Protein AF-A0A820YPQ4-F1 (afdb_monomer_lite)

InterPro domains:
  IPR012110 Pyruvate decarboxylase/indolepyruvate decarboxylase-like [PTHR43452] (1-92)
  IPR029061 Thiamin diphosphate-binding fold [SSF52518] (1-96)

Radius of gyration: 16.55 Å; chains: 1; bounding box: 46×19×48 Å

Foldseek 3Di:
DQVQQVVLAQAEAEAEFAAPVCLVVLHQDPPDPSRSHRCVVQVVCVVQFQEEDEDDLPCNQVRVLVQNQRSQARSGYYYYYYYPVCPPDDDDDDPVPDDPRPNDHDPPDPPDD

Secondary structure (DSSP, 8-state):
-HHHHHTT---EEEEEE--HHHHHTT---TTS-SSS-S-HHHHHHHTT-SEEEE--TTTHHHHHHHHHHHHHHTT--EEEEEETTTTT------TTT-PPP---PPPPPS---

Organism: NCBI:txid392032

pLDDT: mean 88.17, std 11.83, range [43.22, 98.69]

Sequence (113 aa):
IAGSYAEMVSVVHIVGTLPTASQASGAILHHTLGNGDFLVFANMYKEVTIAHTNLTKTNAIEEIDRVLNECLNKSRPAYIGLAVDLSDHEINVDPLSIEPLKRSLVRNPRDVH

Structure (mmCIF, N/CA/C/O backbone):
data_AF-A0A820YPQ4-F1
#
_entry.id   AF-A0A820YPQ4-F1
#
loop_
_atom_site.group_PDB
_atom_site.id
_atom_site.type_symbol
_atom_site.label_atom_id
_atom_site.label_alt_id
_atom_site.label_comp_id
_atom_site.label_asym_id
_atom_site.label_entity_id
_atom_site.label_seq_id
_atom_site.pdbx_PDB_ins_code
_atom_site.Cartn_x
_atom_site.Cartn_y
_atom_site.Cartn_z
_atom_site.occupancy
_atom_site.B_iso_or_equiv
_atom_site.auth_seq_id
_atom_site.auth_comp_id
_atom_site.auth_asym_id
_atom_site.auth_atom_id
_atom_site.pdbx_PDB_model_num
ATOM 1 N N . ILE A 1 1 ? -13.250 -5.953 0.047 1.00 97.62 1 ILE A N 1
ATOM 2 C CA . ILE A 1 1 ? -12.839 -4.560 0.352 1.00 97.62 1 ILE A CA 1
ATOM 3 C C . ILE A 1 1 ? -14.035 -3.638 0.504 1.00 97.62 1 ILE A C 1
ATOM 5 O O . ILE A 1 1 ? -14.231 -3.193 1.617 1.00 97.62 1 ILE A O 1
ATOM 9 N N . ALA A 1 2 ? -14.887 -3.433 -0.508 1.00 97.25 2 ALA A N 1
ATOM 10 C CA . ALA A 1 2 ? -16.090 -2.600 -0.348 1.00 97.25 2 ALA A CA 1
ATOM 11 C C . ALA A 1 2 ? -16.987 -3.019 0.839 1.00 97.25 2 ALA A C 1
ATOM 13 O O . ALA A 1 2 ? -17.381 -2.175 1.632 1.00 97.25 2 ALA A O 1
ATOM 14 N N . GLY A 1 3 ? -17.225 -4.324 1.033 1.00 97.94 3 GLY A N 1
ATOM 15 C CA . GLY A 1 3 ? -17.941 -4.821 2.220 1.00 97.94 3 GLY A CA 1
ATOM 16 C C . GLY A 1 3 ? -17.225 -4.498 3.538 1.00 97.94 3 GLY A C 1
ATOM 17 O O . GLY A 1 3 ? -17.844 -4.007 4.469 1.00 97.94 3 GLY A O 1
ATOM 18 N N . SER A 1 4 ? -15.900 -4.672 3.597 1.00 97.31 4 SER A N 1
ATOM 19 C CA . SER A 1 4 ? -15.085 -4.260 4.753 1.00 97.31 4 SER A CA 1
ATOM 20 C C . SER A 1 4 ? -15.165 -2.753 5.002 1.00 97.31 4 SER A C 1
ATOM 22 O O . SER A 1 4 ? -15.175 -2.317 6.148 1.00 97.31 4 SER A O 1
ATOM 24 N N . TYR A 1 5 ? -15.248 -1.957 3.932 1.00 96.94 5 TYR A N 1
ATOM 25 C CA . TYR A 1 5 ? -15.473 -0.526 4.031 1.00 96.94 5 TYR A CA 1
ATOM 26 C C . TYR A 1 5 ? -16.847 -0.242 4.618 1.00 96.94 5 TYR A C 1
ATOM 28 O O . TYR A 1 5 ? -16.904 0.556 5.533 1.00 96.94 5 TYR A O 1
ATOM 36 N N . ALA A 1 6 ? -17.923 -0.897 4.179 1.00 96.25 6 ALA A N 1
ATOM 37 C CA . ALA A 1 6 ? -19.263 -0.702 4.740 1.00 96.25 6 ALA A CA 1
ATOM 38 C C . ALA A 1 6 ? -19.343 -1.087 6.232 1.00 96.25 6 ALA A C 1
ATOM 40 O O . ALA A 1 6 ? -19.830 -0.305 7.044 1.00 96.25 6 ALA A O 1
ATOM 41 N N . GLU A 1 7 ? -18.764 -2.231 6.597 1.00 96.94 7 GLU A N 1
ATOM 42 C CA . GLU A 1 7 ? -18.881 -2.848 7.928 1.00 96.94 7 GLU A CA 1
ATOM 43 C C . GLU A 1 7 ? -17.828 -2.382 8.945 1.00 96.94 7 GLU A C 1
ATOM 45 O O . GLU A 1 7 ? -17.699 -2.964 10.017 1.00 96.94 7 GLU A O 1
ATOM 50 N N . MET A 1 8 ? -17.049 -1.344 8.624 1.00 95.38 8 MET A N 1
ATOM 51 C CA . MET A 1 8 ? -15.978 -0.839 9.496 1.00 95.38 8 MET A CA 1
ATOM 52 C C . MET A 1 8 ? -14.953 -1.919 9.895 1.00 95.38 8 MET A C 1
ATOM 54 O O . MET A 1 8 ? -14.548 -2.030 11.052 1.00 95.38 8 MET A O 1
ATOM 58 N N . VAL A 1 9 ? -14.515 -2.733 8.934 1.00 96.38 9 VAL A N 1
ATOM 59 C CA . VAL A 1 9 ? -13.540 -3.806 9.176 1.00 96.38 9 VAL A CA 1
ATOM 60 C C . VAL A 1 9 ? -12.169 -3.384 8.647 1.00 96.38 9 VAL A C 1
ATOM 62 O O . VAL A 1 9 ? -12.000 -3.138 7.449 1.00 96.38 9 VAL A O 1
ATOM 65 N N . SER A 1 10 ? -11.166 -3.355 9.530 1.00 96.12 10 SER A N 1
ATOM 66 C CA . SER A 1 10 ? -9.763 -3.127 9.163 1.00 96.12 10 SER A CA 1
ATOM 67 C C . SER A 1 10 ? -9.219 -4.294 8.336 1.00 96.12 10 SER A C 1
ATOM 69 O O . SER A 1 10 ? -8.977 -5.383 8.854 1.00 96.12 10 SER A O 1
ATOM 71 N N . VAL A 1 11 ? -9.006 -4.060 7.041 1.00 97.88 11 VAL A N 1
ATOM 72 C CA . VAL A 1 11 ? -8.385 -5.012 6.108 1.00 97.88 11 VAL A CA 1
ATOM 73 C C . VAL A 1 11 ? -7.335 -4.279 5.290 1.00 97.88 11 VAL A C 1
ATOM 75 O O . VAL A 1 11 ? -7.659 -3.320 4.597 1.00 97.88 11 VAL A O 1
ATOM 78 N N . VAL A 1 12 ? -6.091 -4.749 5.317 1.00 98.06 12 VAL A N 1
ATOM 79 C CA . VAL A 1 12 ? -5.029 -4.223 4.450 1.00 98.06 12 VAL A CA 1
ATOM 80 C C . VAL A 1 12 ? -4.938 -5.109 3.212 1.00 98.06 12 VAL A C 1
ATOM 82 O O . VAL A 1 12 ? -4.587 -6.283 3.309 1.00 98.06 12 VAL A O 1
ATOM 85 N N . HIS A 1 13 ? -5.288 -4.565 2.050 1.00 98.25 13 HIS A N 1
ATOM 86 C CA . HIS A 1 13 ? -5.172 -5.247 0.766 1.00 98.25 13 HIS A CA 1
ATOM 87 C C . HIS A 1 13 ? -3.806 -4.936 0.151 1.00 98.25 13 HIS A C 1
ATOM 89 O O . HIS A 1 13 ? -3.580 -3.822 -0.319 1.00 98.25 13 HIS A O 1
ATOM 95 N N . ILE A 1 14 ? -2.911 -5.922 0.137 1.00 97.81 14 ILE A N 1
ATOM 96 C CA . ILE A 1 14 ? -1.591 -5.808 -0.491 1.00 97.81 14 ILE A CA 1
ATOM 97 C C . ILE A 1 14 ? -1.657 -6.451 -1.876 1.00 97.81 14 ILE A C 1
ATOM 99 O O . ILE A 1 14 ? -2.027 -7.618 -1.998 1.00 97.81 14 ILE A O 1
ATOM 103 N N . VAL A 1 15 ? -1.319 -5.690 -2.914 1.00 96.44 15 VAL A N 1
ATOM 104 C CA . VAL A 1 15 ? -1.344 -6.141 -4.310 1.00 96.44 15 VAL A CA 1
ATOM 105 C C . VAL A 1 15 ? 0.063 -6.090 -4.885 1.00 96.44 15 VAL A C 1
ATOM 107 O O . VAL A 1 15 ? 0.681 -5.027 -4.935 1.00 96.44 15 VAL A O 1
ATOM 110 N N . GLY A 1 16 ? 0.555 -7.236 -5.355 1.00 95.06 16 GLY A N 1
ATOM 111 C CA . GLY A 1 16 ? 1.758 -7.290 -6.182 1.00 95.06 16 GLY A CA 1
ATOM 112 C C . GLY A 1 16 ? 1.507 -6.617 -7.533 1.00 95.06 16 GLY A C 1
ATOM 113 O O . GLY A 1 16 ? 0.515 -6.915 -8.198 1.00 95.06 16 GLY A O 1
ATOM 114 N N . THR A 1 17 ? 2.389 -5.710 -7.942 1.00 93.56 17 THR A N 1
ATOM 115 C CA . THR A 1 17 ? 2.299 -4.977 -9.212 1.00 93.56 17 THR A CA 1
ATOM 116 C C . THR A 1 17 ? 3.510 -5.260 -10.102 1.00 93.56 17 THR A C 1
ATOM 118 O O . THR A 1 17 ? 4.520 -5.818 -9.666 1.00 93.56 17 THR A O 1
ATOM 121 N N . LEU A 1 18 ? 3.386 -4.909 -11.382 1.00 91.31 18 LEU A N 1
ATOM 122 C CA . LEU A 1 18 ? 4.419 -5.130 -12.400 1.00 91.31 18 LEU A CA 1
ATOM 123 C C . LEU A 1 18 ? 5.708 -4.349 -12.074 1.00 91.31 18 LEU A C 1
ATOM 125 O O . LEU A 1 18 ? 5.634 -3.364 -11.341 1.00 91.31 18 LEU A O 1
ATOM 129 N N . PRO A 1 19 ? 6.883 -4.736 -12.608 1.00 92.62 19 PRO A N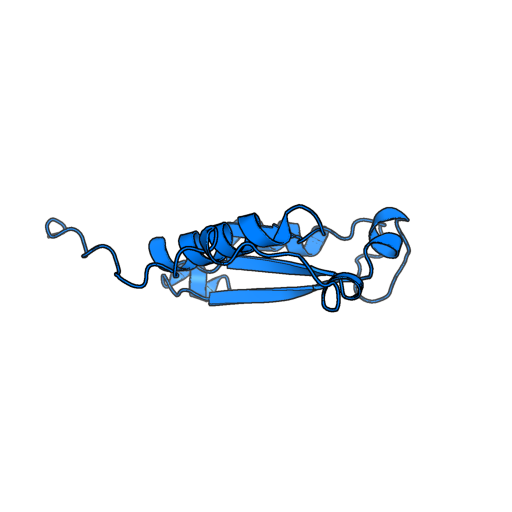 1
ATOM 130 C CA . PRO A 1 19 ? 8.139 -4.057 -12.294 1.00 92.62 19 PRO A CA 1
ATOM 131 C C . PRO A 1 19 ? 8.084 -2.550 -12.568 1.00 92.62 19 PRO A C 1
ATOM 133 O O . PRO A 1 19 ? 7.534 -2.135 -13.593 1.00 92.62 19 PRO A O 1
ATOM 136 N N . THR A 1 20 ? 8.703 -1.728 -11.716 1.00 92.19 20 THR A N 1
ATOM 137 C CA . THR A 1 20 ? 8.664 -0.256 -11.841 1.00 92.19 20 THR A CA 1
ATOM 138 C C . THR A 1 20 ? 9.086 0.243 -13.229 1.00 92.19 20 THR A C 1
ATOM 140 O O . THR A 1 20 ? 8.439 1.123 -13.796 1.00 92.19 20 THR A O 1
ATOM 143 N N . ALA A 1 21 ? 10.101 -0.376 -13.840 1.00 91.25 21 ALA A N 1
ATOM 144 C CA . ALA A 1 21 ? 10.557 -0.049 -15.195 1.00 91.25 21 ALA A CA 1
ATOM 145 C C . ALA A 1 21 ? 9.507 -0.348 -16.287 1.00 91.25 21 ALA A C 1
ATOM 147 O O . ALA A 1 21 ? 9.394 0.384 -17.272 1.00 91.25 21 ALA A O 1
ATOM 148 N N . SER A 1 22 ? 8.709 -1.407 -16.113 1.00 89.69 22 SER A N 1
ATOM 149 C CA . SER A 1 22 ? 7.611 -1.740 -17.032 1.00 89.69 22 SER A CA 1
ATOM 150 C C . SER A 1 22 ? 6.459 -0.745 -16.913 1.00 89.69 22 SER A C 1
ATOM 152 O O . SER A 1 22 ? 5.903 -0.328 -17.926 1.00 89.69 22 SER A O 1
ATOM 154 N N . GLN A 1 23 ? 6.149 -0.320 -15.684 1.00 90.50 23 GLN A N 1
ATOM 155 C CA . GLN A 1 23 ? 5.146 0.716 -15.441 1.00 90.50 23 GLN A CA 1
ATOM 156 C C . GLN A 1 23 ? 5.568 2.052 -16.068 1.00 90.50 23 GLN A C 1
ATOM 158 O O . GLN A 1 23 ? 4.796 2.674 -16.792 1.00 90.50 23 GLN A O 1
ATOM 163 N N . ALA A 1 24 ? 6.825 2.458 -15.854 1.00 88.56 24 ALA A N 1
ATOM 164 C CA . ALA A 1 24 ? 7.377 3.711 -16.370 1.00 88.56 24 ALA A CA 1
ATOM 165 C C . ALA A 1 24 ? 7.441 3.769 -17.906 1.00 88.56 24 ALA A C 1
ATOM 167 O O . ALA A 1 24 ? 7.337 4.847 -18.485 1.00 88.56 24 ALA A O 1
ATOM 168 N N . SER A 1 25 ? 7.612 2.621 -18.566 1.00 89.38 25 SER A N 1
ATOM 169 C CA . SER A 1 25 ? 7.686 2.526 -20.029 1.00 89.38 25 SER A CA 1
ATOM 170 C C . SER A 1 25 ? 6.327 2.383 -20.719 1.00 89.38 25 SER A C 1
ATOM 172 O O . SER A 1 25 ? 6.284 2.360 -21.948 1.00 89.38 25 SER A O 1
ATOM 174 N N . GLY A 1 26 ? 5.217 2.293 -19.976 1.00 83.62 26 GLY A N 1
ATOM 175 C CA . GLY A 1 26 ? 3.896 2.135 -20.590 1.00 83.62 26 GLY A CA 1
ATOM 176 C C . GLY A 1 26 ? 3.697 0.768 -21.261 1.00 83.62 26 GLY A C 1
ATOM 177 O O . GLY A 1 26 ? 2.897 0.658 -22.189 1.00 83.62 26 GLY A O 1
ATOM 178 N N . ALA A 1 27 ? 4.458 -0.259 -20.859 1.00 82.38 27 ALA A N 1
ATOM 179 C CA . ALA A 1 27 ? 4.507 -1.534 -21.570 1.00 82.38 27 ALA A CA 1
ATOM 180 C C . ALA A 1 27 ? 3.131 -2.225 -21.644 1.00 82.38 27 ALA A C 1
ATOM 182 O O . ALA A 1 27 ? 2.403 -2.326 -20.658 1.00 82.38 27 ALA A O 1
ATOM 183 N N . ILE A 1 28 ? 2.780 -2.769 -22.810 1.00 83.75 28 ILE A N 1
ATOM 184 C CA . ILE A 1 28 ? 1.552 -3.558 -22.960 1.00 83.75 28 ILE A CA 1
ATOM 185 C C . ILE A 1 28 ? 1.808 -4.946 -22.374 1.00 83.75 28 ILE A C 1
ATOM 187 O O . ILE A 1 28 ? 2.500 -5.768 -22.976 1.00 83.75 28 ILE A O 1
ATOM 191 N N . LEU A 1 29 ? 1.268 -5.198 -21.183 1.00 79.31 29 LEU A N 1
ATOM 192 C CA . LEU A 1 29 ? 1.500 -6.429 -20.430 1.00 79.31 29 LEU A CA 1
ATOM 193 C C . LEU A 1 29 ? 0.190 -7.118 -20.042 1.00 79.31 29 LEU A C 1
ATOM 195 O O . LEU A 1 29 ? -0.855 -6.481 -19.874 1.00 79.31 29 LEU A O 1
ATOM 199 N N . HIS A 1 30 ? 0.272 -8.440 -19.874 1.00 78.75 30 HIS A N 1
ATOM 200 C CA . HIS A 1 30 ? -0.797 -9.244 -19.292 1.00 78.75 30 HIS A CA 1
ATOM 201 C C . HIS A 1 30 ? -1.119 -8.724 -17.877 1.00 78.75 30 HIS A C 1
ATOM 203 O O . HIS A 1 30 ? -0.219 -8.311 -17.150 1.00 78.75 30 HIS A O 1
ATOM 209 N N . HIS A 1 31 ? -2.406 -8.703 -17.514 1.00 78.31 31 HIS A N 1
ATOM 210 C CA . HIS A 1 31 ? -2.943 -8.090 -16.281 1.00 78.31 31 HIS A CA 1
ATOM 211 C C . HIS A 1 31 ? -2.952 -6.552 -16.222 1.00 78.31 31 HIS A C 1
ATOM 213 O O . HIS A 1 31 ? -3.024 -5.977 -15.140 1.00 78.31 31 HIS A O 1
ATOM 219 N N . THR A 1 32 ? -2.961 -5.878 -17.372 1.00 84.12 32 THR A N 1
ATOM 220 C CA . THR A 1 32 ? -3.289 -4.445 -17.489 1.00 84.12 32 THR A CA 1
ATOM 221 C C . THR A 1 32 ? -4.501 -4.252 -18.405 1.00 84.12 32 THR A C 1
ATOM 223 O O . THR A 1 32 ? -4.954 -5.206 -19.038 1.00 84.12 32 THR A O 1
ATOM 226 N N . LEU A 1 33 ? -5.016 -3.023 -18.528 1.00 86.56 33 LEU A N 1
ATOM 227 C CA . LEU A 1 33 ? -6.011 -2.698 -19.561 1.00 86.56 33 LEU A CA 1
ATOM 228 C C . LEU A 1 33 ? -5.403 -2.550 -20.970 1.00 86.56 33 LEU A C 1
ATOM 230 O O . LEU A 1 33 ? -6.120 -2.216 -21.909 1.00 86.56 33 LEU A O 1
ATOM 234 N N . GLY A 1 34 ? -4.092 -2.762 -21.133 1.00 85.00 34 GLY A N 1
ATOM 235 C CA . GLY A 1 34 ? -3.408 -2.621 -22.421 1.00 85.00 34 GLY A CA 1
ATOM 236 C C . GLY A 1 34 ? -3.349 -1.182 -22.946 1.00 85.00 34 GLY A C 1
ATOM 237 O O . GLY A 1 34 ? -3.060 -0.975 -24.119 1.00 85.00 34 GLY A O 1
ATOM 238 N N . ASN A 1 35 ? -3.623 -0.192 -22.093 1.00 85.88 35 ASN A N 1
ATOM 239 C CA . ASN A 1 35 ? -3.667 1.234 -22.430 1.00 85.88 35 ASN A CA 1
ATOM 240 C C . ASN A 1 35 ? -2.458 2.026 -21.892 1.00 85.88 35 ASN A C 1
ATOM 242 O O . ASN A 1 35 ? -2.446 3.249 -21.987 1.00 85.88 35 ASN A O 1
ATOM 246 N N . GLY A 1 36 ? -1.470 1.340 -21.304 1.00 85.69 36 GLY A N 1
ATOM 247 C CA . GLY A 1 36 ? -0.277 1.950 -20.708 1.00 85.69 36 GLY A CA 1
ATOM 248 C C . GLY A 1 36 ? -0.488 2.575 -19.322 1.00 85.69 36 GLY A C 1
ATOM 249 O O . GLY A 1 36 ? 0.481 3.043 -18.731 1.00 85.69 36 GLY A O 1
ATOM 250 N N . ASP A 1 37 ? -1.711 2.560 -18.777 1.00 88.38 37 ASP A N 1
ATOM 251 C CA . ASP A 1 37 ? -2.004 3.026 -17.419 1.00 88.38 37 ASP A CA 1
ATOM 252 C C .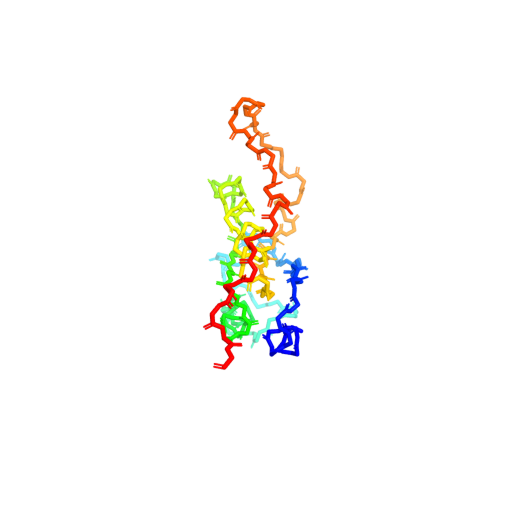 ASP A 1 37 ? -2.027 1.846 -16.436 1.00 88.38 37 ASP A C 1
ATOM 254 O O . ASP A 1 37 ? -2.942 1.019 -16.411 1.00 88.38 37 ASP A O 1
ATOM 258 N N . PHE A 1 38 ? -0.999 1.782 -15.594 1.00 89.69 38 PHE A N 1
ATOM 259 C CA . PHE A 1 38 ? -0.834 0.743 -14.578 1.00 89.69 38 PHE A CA 1
ATOM 260 C C . PHE A 1 38 ? -1.538 1.069 -13.257 1.00 89.69 38 PHE A C 1
ATOM 262 O O . PHE A 1 38 ? -1.608 0.218 -12.370 1.00 89.69 38 PHE A O 1
ATOM 269 N N . LEU A 1 39 ? -2.075 2.282 -13.109 1.00 92.06 39 LEU A N 1
ATOM 270 C CA . LEU A 1 39 ? -2.714 2.748 -11.884 1.00 92.06 39 LEU A CA 1
ATOM 271 C C . LEU A 1 39 ? -4.229 2.574 -11.899 1.00 92.06 39 LEU A C 1
ATOM 273 O O . LEU A 1 39 ? -4.852 2.798 -10.864 1.00 92.06 39 LEU A O 1
ATOM 277 N N . VAL A 1 40 ? -4.833 2.146 -13.013 1.00 93.62 40 VAL A N 1
ATOM 278 C CA . VAL A 1 40 ? -6.296 2.017 -13.139 1.00 93.62 40 VAL A CA 1
ATOM 279 C C . VAL A 1 40 ? -6.901 1.223 -11.983 1.00 93.62 40 VAL A C 1
ATOM 281 O O . VAL A 1 40 ? -7.813 1.706 -11.314 1.00 93.62 40 VAL A O 1
ATOM 284 N N . PHE A 1 41 ? -6.367 0.036 -11.692 1.00 92.25 41 PHE A N 1
ATOM 285 C CA . PHE A 1 41 ? -6.904 -0.795 -10.616 1.00 92.25 41 PHE A CA 1
ATOM 286 C C . PHE A 1 41 ? -6.664 -0.173 -9.240 1.00 92.25 41 PHE A C 1
ATOM 288 O O . PHE A 1 41 ? -7.587 -0.129 -8.435 1.00 92.25 41 PHE A O 1
ATOM 295 N N . ALA A 1 42 ? -5.481 0.393 -8.984 1.00 94.88 42 ALA A N 1
ATOM 296 C CA . ALA A 1 42 ? -5.216 1.106 -7.734 1.00 94.88 42 ALA A CA 1
ATOM 297 C C . ALA A 1 42 ? -6.181 2.294 -7.541 1.00 94.88 42 ALA A C 1
ATOM 299 O O . ALA A 1 42 ? -6.686 2.517 -6.442 1.00 94.88 42 ALA A O 1
ATOM 300 N N . ASN A 1 43 ? -6.494 3.022 -8.617 1.00 95.69 43 ASN A N 1
ATOM 301 C CA . ASN A 1 43 ? -7.432 4.141 -8.608 1.00 95.69 43 ASN A CA 1
ATOM 302 C C . ASN A 1 43 ? -8.861 3.692 -8.281 1.00 95.69 43 ASN A C 1
ATOM 304 O O . ASN A 1 43 ? -9.537 4.375 -7.521 1.00 95.69 43 ASN A O 1
ATOM 308 N N . MET A 1 44 ? -9.303 2.528 -8.765 1.00 96.06 44 MET A N 1
ATOM 309 C CA . MET A 1 44 ? -10.621 1.980 -8.415 1.00 96.06 44 MET A CA 1
ATOM 310 C C . MET A 1 44 ? -10.760 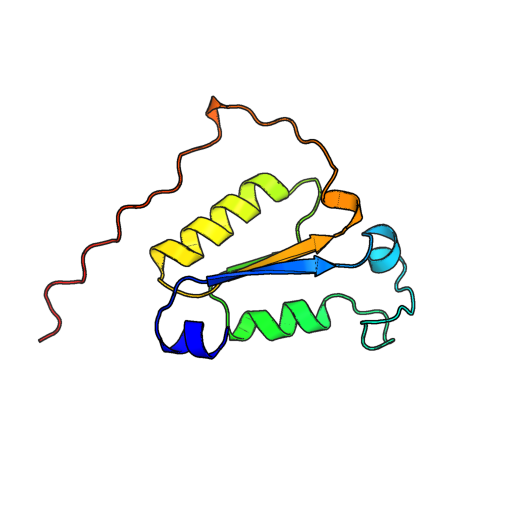1.682 -6.915 1.00 96.06 44 MET A C 1
ATOM 312 O O . MET A 1 44 ? -11.844 1.828 -6.354 1.00 96.06 44 MET A O 1
ATOM 316 N N . TYR A 1 45 ? -9.678 1.280 -6.243 1.00 97.00 45 TYR A N 1
ATOM 317 C CA . TYR A 1 45 ? -9.708 0.992 -4.806 1.00 97.00 45 TYR A CA 1
ATOM 318 C C . TYR A 1 45 ? -9.797 2.249 -3.936 1.00 97.00 45 TYR A C 1
ATOM 320 O O . TYR A 1 45 ? -10.208 2.135 -2.778 1.00 97.00 45 TYR A O 1
ATOM 328 N N . LYS A 1 46 ? -9.468 3.439 -4.463 1.00 96.25 46 LYS A N 1
ATOM 329 C CA . LYS A 1 46 ? -9.529 4.707 -3.710 1.00 96.25 46 LYS A CA 1
ATOM 330 C C . LYS A 1 46 ? -10.922 4.983 -3.152 1.00 96.25 46 LYS A C 1
ATOM 332 O O . LYS A 1 46 ? -11.038 5.444 -2.026 1.00 96.25 46 LYS A O 1
ATOM 337 N N . GLU A 1 47 ? -11.960 4.618 -3.898 1.00 97.06 47 GLU A N 1
ATOM 338 C CA . GLU A 1 47 ? -13.360 4.831 -3.508 1.00 97.06 47 GLU A CA 1
ATOM 339 C C . GLU A 1 47 ? -13.832 3.901 -2.378 1.00 97.06 47 GLU A C 1
ATOM 341 O O . GLU A 1 47 ? -14.876 4.120 -1.769 1.00 97.06 47 GLU A O 1
ATOM 346 N N . VAL A 1 48 ? -13.085 2.829 -2.099 1.00 97.56 48 VAL A N 1
ATOM 347 C CA . VAL A 1 48 ? -13.472 1.780 -1.141 1.00 97.56 48 VAL A CA 1
ATOM 348 C C . VAL A 1 48 ? -12.379 1.489 -0.116 1.00 97.56 48 VAL A C 1
ATOM 350 O O . VAL A 1 48 ? -12.383 0.429 0.512 1.00 97.56 48 VAL A O 1
ATOM 353 N N . THR A 1 49 ? -11.437 2.414 0.065 1.00 98.38 49 THR A N 1
ATOM 354 C CA . THR A 1 49 ? -10.368 2.335 1.064 1.00 98.38 49 THR A CA 1
ATOM 355 C C . THR A 1 49 ? -10.159 3.681 1.743 1.00 98.38 49 THR A C 1
ATOM 357 O O . THR A 1 49 ? -10.367 4.728 1.145 1.00 98.38 49 THR A O 1
ATOM 360 N N . ILE A 1 50 ? -9.755 3.666 3.014 1.00 98.00 50 ILE A N 1
ATOM 361 C CA . ILE A 1 50 ? -9.487 4.895 3.775 1.00 98.00 50 ILE A CA 1
ATOM 362 C C . ILE A 1 50 ? -8.113 5.484 3.467 1.00 98.00 50 ILE A C 1
ATOM 364 O O . ILE A 1 50 ? -7.918 6.695 3.489 1.00 98.00 50 ILE A O 1
ATOM 368 N N . ALA A 1 51 ? -7.160 4.610 3.166 1.00 97.94 51 ALA A N 1
ATOM 369 C CA . ALA A 1 51 ? -5.811 4.961 2.783 1.00 97.94 51 ALA A CA 1
ATOM 370 C C . ALA A 1 51 ? -5.371 4.037 1.653 1.00 97.94 51 ALA A C 1
ATOM 372 O O . ALA A 1 51 ? -5.680 2.845 1.639 1.00 97.94 51 ALA A O 1
ATOM 373 N N . HIS A 1 52 ? -4.647 4.606 0.705 1.00 97.62 52 HIS A N 1
ATOM 374 C CA . HIS A 1 52 ? -4.114 3.899 -0.443 1.00 97.62 52 HIS A CA 1
ATOM 375 C C . HIS A 1 52 ? -2.703 4.407 -0.720 1.00 97.62 52 HIS A C 1
ATOM 377 O O . HIS A 1 52 ? -2.414 5.588 -0.503 1.00 97.62 52 HIS A O 1
ATOM 383 N N . THR A 1 53 ? -1.840 3.520 -1.200 1.00 97.94 53 THR A N 1
ATOM 384 C CA . THR A 1 53 ? -0.501 3.875 -1.667 1.00 97.94 53 THR A CA 1
ATOM 385 C C . THR A 1 53 ? -0.007 2.905 -2.735 1.00 97.94 53 THR A C 1
ATOM 387 O O . THR A 1 53 ? -0.439 1.752 -2.781 1.00 97.94 53 THR A O 1
ATOM 390 N N . ASN A 1 54 ? 0.914 3.372 -3.576 1.00 96.75 54 ASN A N 1
ATOM 391 C CA . ASN A 1 54 ? 1.783 2.520 -4.380 1.00 96.75 54 ASN A CA 1
ATOM 392 C C . ASN A 1 54 ? 3.214 2.780 -3.912 1.00 96.75 54 ASN A C 1
ATOM 394 O O . ASN A 1 54 ? 3.692 3.918 -3.961 1.00 96.75 54 ASN A O 1
ATOM 398 N N . LEU A 1 55 ? 3.868 1.733 -3.420 1.00 96.31 55 LEU A N 1
ATOM 399 C CA . LEU A 1 55 ? 5.182 1.848 -2.816 1.00 96.31 55 LEU A CA 1
ATOM 400 C C . LEU A 1 55 ? 6.243 2.119 -3.878 1.00 96.31 55 LEU A C 1
ATOM 402 O O . LEU A 1 55 ? 6.251 1.549 -4.970 1.00 96.31 55 LEU A O 1
ATOM 406 N N . THR A 1 56 ? 7.168 2.985 -3.505 1.00 93.81 56 THR A N 1
ATOM 407 C CA . THR A 1 56 ? 8.404 3.293 -4.202 1.00 93.81 56 THR A CA 1
ATOM 408 C C . THR A 1 56 ? 9.558 3.118 -3.220 1.00 93.81 56 THR A C 1
ATOM 410 O O . THR A 1 56 ? 9.365 3.050 -2.006 1.00 93.81 56 THR A O 1
ATOM 413 N N . LYS A 1 57 ? 10.790 3.096 -3.732 1.00 90.81 57 LYS A N 1
ATOM 414 C CA . LYS A 1 57 ? 11.994 2.982 -2.890 1.00 90.81 57 LYS A CA 1
ATOM 415 C C . LYS A 1 57 ? 12.102 4.086 -1.837 1.00 90.81 57 LYS A C 1
ATOM 417 O O . LYS A 1 57 ? 12.708 3.875 -0.797 1.00 90.81 57 LYS A O 1
ATOM 422 N N . THR A 1 58 ? 11.543 5.261 -2.116 1.00 91.44 58 THR A N 1
ATOM 423 C CA . THR A 1 58 ? 11.720 6.451 -1.279 1.00 91.44 58 THR A CA 1
ATOM 424 C C . THR A 1 58 ? 10.563 6.701 -0.321 1.00 91.44 58 THR A C 1
ATOM 426 O O . THR A 1 58 ? 10.748 7.457 0.620 1.00 91.44 58 THR A O 1
ATOM 429 N N . ASN A 1 59 ? 9.382 6.110 -0.547 1.00 93.31 59 ASN A N 1
ATOM 430 C CA . ASN A 1 59 ? 8.202 6.345 0.297 1.00 93.31 59 ASN A CA 1
ATOM 431 C C . ASN A 1 59 ? 7.830 5.150 1.190 1.00 93.31 59 ASN A C 1
ATOM 433 O O . ASN A 1 59 ? 6.916 5.277 2.000 1.00 93.31 59 ASN A O 1
ATOM 437 N N . ALA A 1 60 ? 8.506 4.003 1.039 1.00 92.19 60 ALA A N 1
ATOM 438 C CA . ALA A 1 60 ? 8.037 2.736 1.592 1.00 92.19 60 ALA A CA 1
ATOM 439 C C . ALA A 1 60 ? 7.796 2.775 3.108 1.00 92.19 60 ALA A C 1
ATOM 441 O O . ALA A 1 60 ? 6.755 2.313 3.564 1.00 92.19 60 ALA A O 1
ATOM 442 N N . ILE A 1 61 ? 8.728 3.358 3.867 1.00 89.75 61 ILE A N 1
ATOM 443 C CA . ILE A 1 61 ? 8.645 3.439 5.332 1.00 89.75 61 ILE A CA 1
ATOM 444 C C . ILE A 1 61 ? 7.420 4.266 5.747 1.00 89.75 61 ILE A C 1
ATOM 446 O O . ILE A 1 61 ? 6.508 3.755 6.392 1.00 89.75 61 ILE A O 1
ATOM 450 N N . GLU A 1 62 ? 7.371 5.526 5.310 1.00 91.19 62 GLU A N 1
ATOM 451 C CA . GLU A 1 62 ? 6.326 6.475 5.706 1.00 91.19 62 GLU A CA 1
ATOM 452 C C . GLU A 1 62 ? 4.927 6.021 5.264 1.00 91.19 62 GLU A C 1
ATOM 454 O O . GLU A 1 62 ? 3.956 6.135 6.016 1.00 91.19 62 GLU A O 1
ATOM 459 N N . GLU A 1 63 ? 4.807 5.475 4.051 1.00 95.75 63 GLU A N 1
ATOM 460 C CA . GLU A 1 63 ? 3.516 5.088 3.488 1.00 95.75 63 GLU A CA 1
ATOM 461 C C . GLU A 1 63 ? 2.968 3.798 4.095 1.00 95.75 63 GLU A C 1
ATOM 463 O O . GLU A 1 63 ? 1.755 3.707 4.293 1.00 95.75 63 GLU A O 1
ATOM 468 N N . ILE A 1 64 ? 3.821 2.823 4.435 1.00 94.06 64 ILE A N 1
ATOM 469 C CA . ILE A 1 64 ? 3.379 1.628 5.166 1.00 94.06 64 ILE A CA 1
ATOM 470 C C . ILE A 1 64 ? 2.809 2.051 6.522 1.00 94.06 64 ILE A C 1
ATOM 472 O O . ILE A 1 64 ? 1.670 1.700 6.838 1.00 94.06 64 ILE A O 1
ATOM 476 N N . ASP A 1 65 ? 3.536 2.867 7.284 1.00 92.38 65 ASP A N 1
ATOM 477 C CA . ASP A 1 65 ? 3.082 3.308 8.603 1.00 92.38 65 ASP A CA 1
ATOM 478 C C . ASP A 1 65 ? 1.795 4.128 8.523 1.00 92.38 65 ASP A C 1
ATOM 480 O O . ASP A 1 65 ? 0.845 3.873 9.271 1.00 92.38 65 ASP A O 1
ATOM 484 N N . ARG A 1 66 ? 1.708 5.087 7.593 1.00 95.12 66 ARG A N 1
ATOM 485 C CA . ARG A 1 66 ? 0.496 5.892 7.392 1.00 95.12 66 ARG A CA 1
ATOM 486 C C . ARG A 1 66 ? -0.704 5.012 7.054 1.00 95.12 66 ARG A C 1
ATOM 488 O O . ARG A 1 66 ? -1.766 5.160 7.660 1.00 95.12 66 ARG A O 1
ATOM 495 N N . VAL A 1 67 ? -0.547 4.090 6.105 1.00 96.75 67 VAL A N 1
ATOM 496 C CA . VAL A 1 67 ? -1.633 3.219 5.637 1.00 96.75 67 VAL A CA 1
ATOM 497 C C . VAL A 1 67 ? -2.113 2.279 6.743 1.00 96.75 67 VAL A C 1
ATOM 499 O O . VAL A 1 67 ? -3.324 2.132 6.934 1.00 96.75 67 VAL A O 1
ATOM 502 N N . LEU A 1 68 ? -1.196 1.675 7.503 1.00 94.94 68 LEU A N 1
ATOM 503 C CA . LEU A 1 68 ? -1.545 0.797 8.620 1.00 94.94 68 LEU A CA 1
ATOM 504 C C . LEU A 1 68 ? -2.236 1.563 9.753 1.00 94.94 68 LEU A C 1
ATOM 506 O O . LEU A 1 68 ? -3.249 1.094 10.280 1.00 94.94 68 LEU A O 1
ATOM 510 N N . ASN A 1 69 ? -1.734 2.750 10.099 1.00 92.56 69 ASN A N 1
ATOM 511 C CA . ASN A 1 69 ? -2.336 3.585 11.134 1.00 92.56 69 ASN A CA 1
ATOM 512 C C . ASN A 1 69 ? -3.749 4.040 10.746 1.00 92.56 69 ASN A C 1
ATOM 514 O O . ASN A 1 69 ? -4.661 3.915 11.559 1.00 92.56 69 ASN A O 1
ATOM 518 N N . GLU A 1 70 ? -3.974 4.512 9.518 1.00 94.12 70 GLU A N 1
ATOM 519 C CA . GLU A 1 70 ? -5.319 4.894 9.059 1.00 94.12 70 GLU A CA 1
ATOM 520 C C . GLU A 1 70 ? -6.281 3.697 9.038 1.00 94.12 70 GLU A C 1
ATOM 522 O O . GLU A 1 70 ? -7.416 3.807 9.510 1.00 94.12 70 GLU A O 1
ATOM 527 N N . CYS A 1 71 ? -5.820 2.531 8.569 1.00 95.50 71 CYS A N 1
ATOM 528 C CA . CYS A 1 71 ? -6.608 1.294 8.540 1.00 95.50 71 CYS A CA 1
ATOM 529 C C . CYS A 1 71 ? -7.136 0.910 9.931 1.00 95.50 71 CYS A C 1
ATOM 531 O O . CYS A 1 71 ? -8.318 0.586 10.099 1.00 95.50 71 CYS A O 1
ATOM 533 N N . LEU A 1 72 ? -6.269 0.971 10.946 1.00 93.06 72 LEU A N 1
ATOM 534 C CA . LEU A 1 72 ? -6.629 0.651 12.326 1.00 93.06 72 LEU A CA 1
ATOM 535 C C . LEU A 1 72 ? -7.460 1.755 12.981 1.00 93.06 72 LEU A C 1
ATOM 537 O O . LEU A 1 72 ? -8.540 1.483 13.503 1.00 93.06 72 LEU A O 1
ATOM 541 N N . ASN A 1 73 ? -6.998 3.005 12.920 1.00 91.00 73 ASN A N 1
ATOM 542 C CA . ASN A 1 73 ? -7.622 4.128 13.625 1.00 91.00 73 ASN A CA 1
ATOM 543 C C . ASN A 1 73 ? -9.038 4.417 13.133 1.00 91.00 73 ASN A C 1
ATOM 545 O O . ASN A 1 73 ? -9.885 4.857 13.909 1.00 91.00 73 ASN A O 1
ATOM 549 N N . LYS A 1 74 ? -9.296 4.201 11.842 1.00 93.00 74 LYS A N 1
ATOM 550 C CA . LYS A 1 74 ? -10.611 4.442 11.245 1.00 93.00 74 LYS A CA 1
ATOM 551 C C . LYS A 1 74 ? -11.471 3.191 11.194 1.00 93.00 74 LYS A C 1
ATOM 553 O O . LYS A 1 74 ? -12.647 3.312 10.868 1.00 93.00 74 LYS A O 1
ATOM 558 N N . SER A 1 75 ? -10.908 2.021 11.510 1.00 94.81 75 SER A N 1
ATOM 559 C CA . SER A 1 75 ? -11.570 0.730 11.306 1.00 94.81 75 SER A CA 1
ATOM 560 C C . SER A 1 75 ? -12.108 0.621 9.876 1.00 94.81 75 SER A C 1
ATOM 562 O O . SER A 1 75 ? -13.287 0.399 9.642 1.00 94.81 75 SER A O 1
ATOM 564 N N . ARG A 1 76 ? -11.258 0.891 8.884 1.00 97.38 76 ARG A N 1
ATOM 565 C CA . ARG A 1 76 ? -11.626 0.870 7.458 1.00 97.38 76 ARG A CA 1
ATOM 566 C C . ARG A 1 76 ? -10.531 0.158 6.667 1.00 97.38 76 ARG A C 1
ATOM 568 O O . ARG A 1 76 ? -9.381 0.158 7.098 1.00 97.38 76 ARG A O 1
ATOM 575 N N . PRO A 1 77 ? -10.846 -0.440 5.511 1.00 98.31 77 PRO A N 1
ATOM 576 C CA . PRO A 1 77 ? -9.849 -1.122 4.707 1.00 98.31 77 PRO A CA 1
ATOM 577 C C . PRO A 1 77 ? -8.878 -0.140 4.054 1.00 98.31 77 PRO A C 1
ATOM 579 O O . PRO A 1 77 ? -9.237 0.999 3.756 1.00 98.31 77 PRO A O 1
ATOM 582 N N . ALA A 1 78 ? -7.673 -0.611 3.763 1.00 98.50 78 ALA A N 1
ATOM 583 C CA . ALA A 1 78 ? -6.630 0.158 3.104 1.00 98.50 78 ALA A CA 1
ATOM 584 C C . ALA A 1 78 ? -5.952 -0.646 1.982 1.00 98.50 78 ALA A C 1
ATOM 586 O O . ALA A 1 78 ? -6.091 -1.869 1.925 1.00 98.50 78 ALA A O 1
ATOM 587 N N . TYR A 1 79 ? -5.248 0.033 1.076 1.00 98.69 79 TYR A N 1
ATOM 588 C CA . TYR A 1 79 ? -4.606 -0.557 -0.105 1.00 98.69 79 TYR A CA 1
ATOM 589 C C . TYR A 1 79 ? -3.106 -0.241 -0.155 1.00 98.69 79 TYR A C 1
ATOM 591 O O . TYR A 1 79 ? -2.708 0.909 0.039 1.00 98.69 79 TYR A O 1
ATOM 599 N N . ILE A 1 80 ? -2.287 -1.242 -0.483 1.00 98.56 80 ILE A N 1
ATOM 600 C CA . ILE A 1 80 ? -0.851 -1.095 -0.746 1.00 98.56 80 ILE A CA 1
ATOM 601 C C . ILE A 1 80 ? -0.511 -1.815 -2.054 1.00 98.56 80 ILE A C 1
ATOM 603 O O . ILE A 1 80 ? -0.599 -3.039 -2.135 1.00 98.56 80 ILE A O 1
ATOM 607 N N . GLY A 1 81 ? -0.090 -1.066 -3.069 1.00 97.62 81 GLY A N 1
ATOM 608 C CA . GLY A 1 81 ? 0.539 -1.616 -4.268 1.00 97.62 81 GLY A CA 1
ATOM 609 C C . GLY A 1 81 ? 2.041 -1.787 -4.050 1.00 97.62 81 GLY A C 1
ATOM 610 O O . GLY A 1 81 ? 2.714 -0.827 -3.682 1.00 97.62 81 GLY A O 1
ATOM 611 N N . LEU A 1 82 ? 2.574 -2.984 -4.290 1.00 97.00 82 LEU A N 1
ATOM 612 C CA . LEU A 1 82 ? 3.997 -3.302 -4.156 1.00 97.00 82 LEU A CA 1
ATOM 613 C C . LEU A 1 82 ? 4.523 -3.846 -5.484 1.00 97.00 82 LEU A C 1
ATOM 615 O O . LEU A 1 82 ? 4.107 -4.915 -5.922 1.00 97.00 82 LEU A O 1
ATOM 619 N N . ALA A 1 83 ? 5.404 -3.107 -6.156 1.00 94.44 83 ALA A N 1
ATOM 620 C CA . ALA A 1 83 ? 6.038 -3.594 -7.379 1.00 94.44 83 ALA A CA 1
ATOM 621 C C . ALA A 1 83 ? 6.969 -4.772 -7.070 1.00 94.44 83 ALA A C 1
ATOM 623 O O . ALA A 1 83 ? 7.686 -4.757 -6.070 1.00 94.44 83 ALA A O 1
ATOM 624 N N . VAL A 1 84 ? 6.946 -5.802 -7.917 1.00 93.56 84 VAL A N 1
ATOM 625 C CA . VAL A 1 84 ? 7.692 -7.052 -7.684 1.00 93.56 84 VAL A CA 1
ATOM 6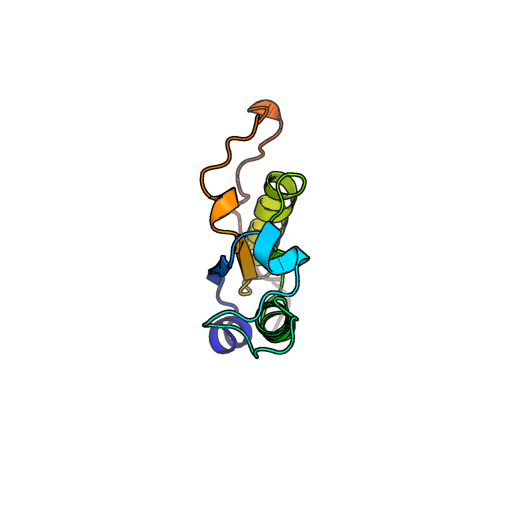26 C C . VAL A 1 84 ? 9.207 -6.846 -7.596 1.00 93.56 84 VAL A C 1
ATOM 628 O O . VAL A 1 84 ? 9.886 -7.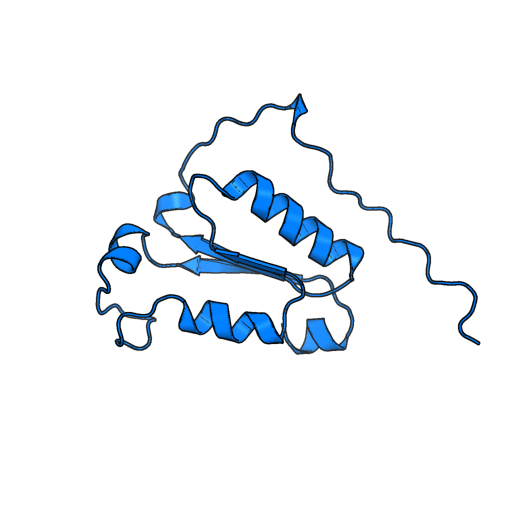562 -6.880 1.00 93.56 84 VAL A O 1
ATOM 631 N N . ASP A 1 85 ? 9.755 -5.834 -8.266 1.00 92.62 85 ASP A N 1
ATOM 632 C CA . ASP A 1 85 ? 11.175 -5.478 -8.180 1.00 92.62 85 ASP A CA 1
ATOM 633 C C . ASP A 1 85 ? 11.542 -4.721 -6.892 1.00 92.62 85 ASP A C 1
ATOM 635 O O . ASP A 1 85 ? 12.721 -4.490 -6.626 1.00 92.62 85 ASP A O 1
ATOM 639 N N . LEU A 1 86 ? 10.547 -4.321 -6.095 1.00 92.75 86 LEU A N 1
ATOM 640 C CA . LEU A 1 86 ? 10.740 -3.667 -4.803 1.00 92.75 86 LEU A CA 1
ATOM 641 C C . LEU A 1 86 ? 10.595 -4.621 -3.616 1.00 92.75 86 LEU A C 1
ATOM 643 O O . LEU A 1 86 ? 11.034 -4.258 -2.531 1.00 92.75 86 LEU A O 1
ATOM 647 N N . SER A 1 87 ? 10.008 -5.813 -3.783 1.00 88.94 87 SER A N 1
ATOM 648 C CA . SER A 1 87 ? 9.796 -6.743 -2.660 1.00 88.94 87 SER A CA 1
ATOM 649 C C . SER A 1 87 ? 11.100 -7.223 -2.028 1.00 88.94 87 SER A C 1
ATOM 651 O O . SER A 1 87 ? 11.149 -7.419 -0.819 1.00 88.94 87 SER A O 1
ATOM 653 N N . ASP A 1 88 ? 12.146 -7.358 -2.843 1.00 87.25 88 ASP A N 1
ATOM 654 C CA . ASP A 1 88 ? 13.471 -7.821 -2.417 1.00 87.25 88 ASP A CA 1
ATOM 655 C C . ASP A 1 88 ? 14.441 -6.650 -2.172 1.00 87.25 88 ASP A C 1
ATOM 657 O O . ASP A 1 88 ? 15.643 -6.845 -1.994 1.00 87.25 88 ASP A O 1
ATOM 661 N N . HIS A 1 89 ? 13.948 -5.407 -2.212 1.00 89.69 89 HIS A N 1
ATOM 662 C CA . HIS A 1 89 ? 14.786 -4.230 -2.037 1.00 89.69 89 HIS A CA 1
ATOM 663 C C . HIS A 1 89 ? 15.029 -3.946 -0.552 1.00 89.69 89 HIS A C 1
ATOM 665 O O . HIS A 1 89 ? 14.110 -3.596 0.186 1.00 89.69 89 HIS A O 1
ATOM 671 N N . GLU A 1 90 ? 16.287 -4.048 -0.127 1.00 89.81 90 GLU A N 1
ATOM 672 C CA . GLU A 1 90 ? 16.690 -3.685 1.229 1.00 89.81 90 GLU A CA 1
ATOM 673 C C . GLU A 1 90 ? 16.682 -2.167 1.428 1.00 89.81 90 GLU A C 1
ATOM 675 O O . GLU A 1 90 ? 17.142 -1.396 0.581 1.00 89.81 90 GLU A O 1
ATOM 680 N N . ILE A 1 91 ? 16.187 -1.746 2.588 1.00 85.62 91 ILE A N 1
ATOM 681 C CA . ILE A 1 91 ? 16.174 -0.352 3.021 1.00 85.62 91 ILE A CA 1
ATOM 682 C C . ILE A 1 91 ? 16.859 -0.239 4.380 1.00 85.62 91 ILE A C 1
ATOM 684 O O . ILE A 1 91 ? 16.708 -1.103 5.244 1.00 85.62 91 ILE A O 1
ATOM 688 N N . ASN A 1 92 ? 17.602 0.848 4.579 1.00 85.38 92 ASN A N 1
ATOM 689 C CA . ASN A 1 92 ? 18.155 1.163 5.889 1.00 85.38 92 ASN A CA 1
ATOM 690 C C . ASN A 1 92 ? 17.053 1.767 6.752 1.00 85.38 92 ASN A C 1
ATOM 692 O O . ASN A 1 92 ? 16.513 2.824 6.426 1.00 85.38 92 ASN A O 1
ATOM 696 N N . VAL A 1 93 ? 16.745 1.095 7.853 1.00 82.94 93 VAL A N 1
ATOM 697 C CA . VAL A 1 93 ? 15.785 1.567 8.845 1.00 82.94 93 VAL A CA 1
ATOM 698 C C . VAL A 1 93 ? 16.559 1.939 10.097 1.00 82.94 93 VAL A C 1
ATOM 700 O O . VAL A 1 93 ? 17.316 1.117 10.612 1.00 82.94 93 VAL A O 1
ATOM 703 N N . ASP A 1 94 ? 16.377 3.165 10.582 1.00 84.19 94 ASP A N 1
ATOM 704 C CA . ASP A 1 94 ? 16.825 3.527 11.923 1.00 84.19 94 ASP A CA 1
ATOM 705 C C . ASP A 1 94 ? 15.855 2.884 12.931 1.00 84.19 94 ASP A C 1
ATOM 707 O O . ASP A 1 94 ? 14.670 3.216 12.932 1.00 84.19 94 ASP A O 1
ATOM 711 N N . PRO A 1 95 ? 16.296 1.951 13.794 1.00 74.94 95 PRO A N 1
ATOM 712 C CA . PRO A 1 95 ? 15.408 1.325 14.770 1.00 74.94 95 PRO A CA 1
ATOM 713 C C . PRO A 1 95 ? 14.755 2.327 15.731 1.00 74.94 95 PRO A C 1
ATOM 715 O O . PRO A 1 95 ? 13.728 2.010 16.324 1.00 74.94 95 PRO A O 1
ATOM 718 N N . LEU A 1 96 ? 15.339 3.520 15.894 1.00 78.44 96 LEU A N 1
ATOM 719 C CA . LEU A 1 96 ? 14.788 4.595 16.718 1.00 78.44 96 LEU A CA 1
ATOM 720 C C . LEU A 1 96 ? 13.720 5.426 15.993 1.00 78.44 96 LEU A C 1
ATOM 722 O O . LEU A 1 96 ? 13.031 6.200 16.651 1.00 78.44 96 LEU A O 1
ATOM 726 N N . SER A 1 97 ? 13.571 5.288 14.670 1.00 77.31 97 SER A N 1
ATOM 727 C CA . SER A 1 97 ? 12.558 6.011 13.890 1.00 77.31 97 SER A CA 1
ATOM 728 C C . SER A 1 97 ? 11.260 5.228 13.682 1.00 77.31 97 SER A C 1
ATOM 730 O O . SER A 1 97 ? 10.287 5.799 13.192 1.00 77.31 97 SER A O 1
ATOM 732 N N . ILE A 1 98 ? 11.217 3.947 14.070 1.00 73.75 98 ILE A N 1
ATOM 733 C CA . ILE A 1 98 ? 10.027 3.098 13.949 1.00 73.75 98 ILE A CA 1
ATOM 734 C C . ILE A 1 98 ? 9.266 3.068 15.270 1.00 73.75 98 ILE A C 1
ATOM 736 O O . ILE A 1 98 ? 9.629 2.373 16.220 1.00 73.75 98 ILE A O 1
ATOM 740 N N . GLU A 1 99 ? 8.154 3.791 15.303 1.00 76.25 99 GLU A N 1
ATOM 741 C CA . GLU A 1 99 ? 7.211 3.720 16.410 1.00 76.25 99 GLU A CA 1
ATOM 742 C C . GLU A 1 99 ? 6.344 2.454 16.296 1.00 76.25 99 GLU A C 1
ATOM 744 O O . GLU A 1 99 ? 5.815 2.155 15.220 1.00 76.25 99 GLU A O 1
ATOM 749 N N . PRO A 1 100 ? 6.127 1.698 17.388 1.00 77.00 100 PRO A N 1
ATOM 750 C CA . PRO A 1 100 ? 5.223 0.561 17.362 1.00 77.00 100 PRO A CA 1
ATOM 751 C C . PRO A 1 100 ? 3.814 0.969 16.929 1.00 77.00 100 PRO A C 1
ATOM 753 O O . PRO A 1 100 ? 3.259 1.969 17.394 1.00 77.00 100 PRO A O 1
ATOM 756 N N . LEU A 1 101 ? 3.190 0.131 16.100 1.00 74.12 101 LEU A N 1
ATOM 757 C CA . LEU A 1 101 ? 1.810 0.329 15.669 1.00 74.12 101 LEU A CA 1
ATOM 758 C C . LEU A 1 101 ? 0.888 0.484 16.889 1.00 74.12 101 LEU A C 1
ATOM 760 O O . LEU A 1 101 ? 0.798 -0.412 17.735 1.00 74.12 101 LEU A O 1
ATOM 764 N N . LYS A 1 102 ? 0.192 1.620 16.988 1.00 71.25 102 LYS A N 1
ATOM 765 C CA . LYS A 1 102 ? -0.681 1.931 18.127 1.00 71.25 102 LYS A CA 1
ATOM 766 C C . LYS A 1 102 ? -1.933 1.053 18.069 1.00 71.25 102 LYS A C 1
ATOM 768 O O . LYS A 1 102 ? -2.845 1.300 17.293 1.00 71.25 102 LYS A O 1
ATOM 773 N N . ARG A 1 103 ? -1.979 0.008 18.903 1.00 68.12 103 ARG A N 1
ATOM 774 C CA . ARG A 1 103 ? -3.082 -0.979 18.938 1.00 68.12 103 ARG A CA 1
ATOM 775 C C . ARG A 1 103 ? -4.271 -0.571 19.811 1.00 68.12 103 ARG A C 1
ATOM 777 O O . ARG A 1 103 ? -5.274 -1.278 19.840 1.00 68.12 103 ARG A O 1
ATOM 784 N N . SER A 1 104 ? -4.167 0.524 20.564 1.00 66.56 104 SER A N 1
ATOM 785 C CA . SER A 1 104 ? -5.266 1.001 21.403 1.00 66.56 104 SER A CA 1
ATOM 786 C C . SER A 1 104 ? -6.329 1.671 20.535 1.00 66.56 104 SER A C 1
ATOM 788 O O . SER A 1 104 ? -6.116 2.778 20.043 1.00 66.56 104 SER A O 1
ATOM 790 N N . LEU A 1 105 ? -7.475 1.015 20.369 1.00 62.19 105 LEU A N 1
ATOM 791 C CA . LEU A 1 105 ? -8.640 1.623 19.731 1.00 62.19 105 LEU A CA 1
ATOM 792 C C . LEU A 1 105 ? -9.078 2.855 20.533 1.00 62.19 105 LEU A C 1
ATOM 794 O O . LEU A 1 105 ? -9.165 2.806 21.765 1.00 62.19 105 LEU A O 1
ATOM 798 N N . VAL A 1 106 ? -9.368 3.960 19.841 1.00 60.81 106 VAL A N 1
ATOM 799 C CA . VAL A 1 106 ? -10.042 5.105 20.463 1.00 60.81 106 VAL A CA 1
ATOM 800 C C . VAL A 1 106 ? -11.386 4.599 20.975 1.00 60.81 106 VAL A C 1
ATOM 802 O O . VAL A 1 106 ? -12.158 3.995 20.235 1.00 60.81 106 VAL A O 1
ATOM 805 N N . ARG A 1 107 ? -11.638 4.781 22.272 1.00 56.12 107 ARG A N 1
ATOM 806 C CA . ARG A 1 107 ? -12.876 4.331 22.913 1.00 56.12 107 ARG A CA 1
ATOM 807 C C . ARG A 1 107 ? -14.066 4.952 22.176 1.00 56.12 107 ARG A C 1
ATOM 809 O O . ARG A 1 107 ? -14.036 6.156 21.925 1.00 56.12 107 ARG A O 1
ATOM 816 N N . ASN A 1 108 ? -15.094 4.154 21.866 1.00 55.12 108 ASN A N 1
ATOM 817 C CA . ASN A 1 108 ? -16.323 4.668 21.256 1.00 55.12 108 ASN A CA 1
ATOM 818 C C . ASN A 1 108 ? -16.808 5.916 22.021 1.00 55.12 108 ASN A C 1
ATOM 820 O O . ASN A 1 108 ? -16.803 5.884 23.262 1.00 55.12 108 ASN A O 1
ATOM 824 N N . PRO A 1 109 ? -17.208 6.998 21.322 1.00 56.59 109 PRO A N 1
ATOM 825 C CA . PRO A 1 109 ? -17.825 8.151 21.963 1.00 56.59 109 PRO A CA 1
ATOM 826 C C . PRO A 1 109 ? -18.985 7.669 22.831 1.00 56.59 109 PRO A C 1
ATOM 828 O O . PRO A 1 109 ? -19.810 6.875 22.383 1.00 56.59 109 PRO A O 1
ATOM 831 N N . ARG A 1 110 ? -19.025 8.108 24.091 1.00 62.62 110 ARG A N 1
ATOM 832 C CA . ARG A 1 110 ? -20.052 7.673 25.051 1.00 62.62 110 ARG A CA 1
ATOM 833 C C . ARG A 1 110 ? -21.428 8.296 24.788 1.00 62.62 110 ARG A C 1
ATOM 835 O O . ARG A 1 110 ? -22.387 7.885 25.427 1.00 62.62 110 ARG A O 1
ATOM 842 N N . ASP A 1 111 ? -21.516 9.216 23.830 1.00 58.31 111 ASP A N 1
ATOM 843 C CA . ASP A 1 111 ? -22.670 10.094 23.639 1.00 58.31 111 ASP A CA 1
ATOM 844 C C . ASP A 1 111 ? -23.371 9.839 22.297 1.00 58.31 111 ASP A C 1
ATOM 846 O O . ASP A 1 111 ? -23.604 10.756 21.513 1.00 58.31 111 ASP A O 1
ATOM 850 N N . VAL A 1 112 ? -23.693 8.575 22.011 1.00 54.09 112 VAL A N 1
ATOM 851 C CA . VAL A 1 112 ? -24.639 8.232 20.938 1.00 54.09 112 VAL A CA 1
ATOM 852 C C . VAL A 1 112 ? -25.742 7.358 21.536 1.00 54.09 112 VAL A C 1
ATOM 854 O O . VAL A 1 112 ? -25.692 6.130 21.479 1.00 54.09 112 VAL A O 1
ATOM 857 N N . HIS A 1 113 ? -26.699 8.027 22.177 1.00 43.22 113 HIS A N 1
ATOM 858 C CA . HIS A 1 113 ? -28.009 7.505 22.555 1.00 43.22 1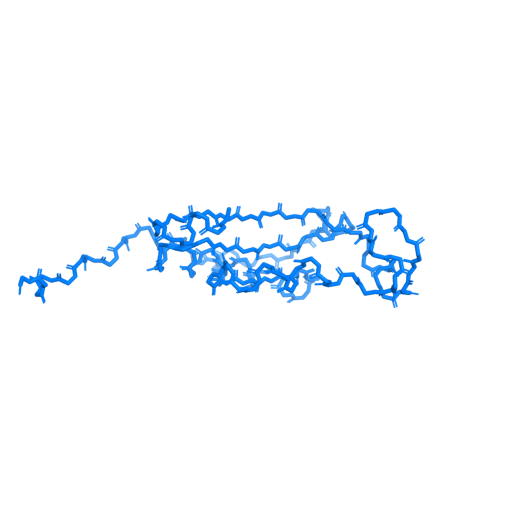13 HIS A CA 1
ATOM 859 C C . HIS A 1 113 ? -29.082 8.392 21.932 1.00 43.22 113 HIS A C 1
ATOM 861 O O . HIS A 1 113 ? -28.897 9.630 21.966 1.00 43.22 113 HIS A O 1
#